Protein AF-A0AAI8YH59-F1 (afdb_monomer)

InterPro domains:
  IPR029058 Alpha/Beta hydrolase fold [G3DSA:3.40.50.1820] (1-91)
  IPR029058 Alpha/Beta hydrolase fold [SSF53474] (7-88)

Mean predicted aligned error: 2.89 Å

Solvent-accessible surface area (backbone atoms only — not comparable to full-atom values): 5552 Å² total; per-residue (Å²): 107,70,72,54,36,52,56,31,72,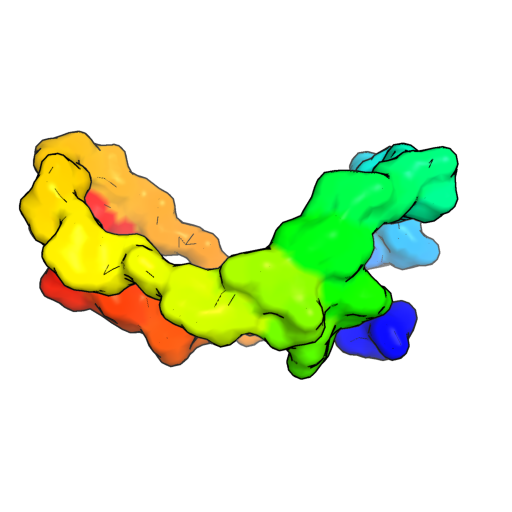45,76,56,79,68,76,71,39,73,70,56,44,55,53,53,52,51,42,69,74,57,41,67,64,52,46,49,37,42,22,93,44,98,90,48,61,71,21,78,49,58,83,66,80,62,71,95,57,36,68,73,48,84,58,83,39,84,70,85,73,53,96,56,32,75,64,35,67,82,74,47,43,62,53,63,76,34,24,85,45,54,81

Nearest PDB structures (foldseek):
  3wmr-assembly3_C  TM=9.608E-01  e=1.987E-06  Streptomyces halstedii
  3nwo-assembly1_A  TM=9.419E-01  e=4.652E-06  Mycolicibacterium smegmatis MC2 155
  1xrr-assembly1_A  TM=9.301E-01  e=1.379E-03  Thermoplasma acidophilum
  1xrl-assembly1_A  TM=9.329E-01  e=2.180E-03  Thermoplasma acidophilum
  1xqx-assembly1_A  TM=9.301E-01  e=4.194E-03  Thermoplasma acidophilum

Radius of gyration: 15.59 Å; Cα contacts (8 Å, |Δi|>4): 83; chains: 1; bounding box: 31×28×39 Å

Sequence (91 aa):
MEVFYKRHFSLARPWPAKEVRVAMDRLRGDPTIYGTMYGLSELYVSGSLHNWTCIPILKHIQVPTLLINGMDDEAQDVAMQPFFDHIEKVK

pLDDT: mean 95.86, std 2.54, range [87.0, 98.62]

Secondary structure (DSSP, 8-state):
-HHHIIIII---SSSSPHHHHHHHHHHHH--HHHHHHT-SBTTB--STTTT---GGGGGG--S-B-----TT-SS-HHHHHHHHHH-TTB-

Structure (mmCIF, N/CA/C/O backbone):
data_AF-A0AAI8YH59-F1
#
_entry.id   AF-A0AAI8YH59-F1
#
loop_
_atom_site.group_PDB
_atom_site.id
_atom_site.type_symbol
_atom_site.label_atom_id
_atom_site.label_alt_id
_atom_site.label_comp_id
_atom_site.label_asym_id
_atom_site.label_entity_id
_atom_site.label_seq_id
_atom_site.pdbx_PDB_ins_code
_atom_site.Cartn_x
_atom_site.Cartn_y
_atom_site.Cartn_z
_atom_site.occupancy
_atom_site.B_iso_or_equiv
_atom_site.auth_seq_id
_atom_site.auth_comp_id
_atom_site.auth_asym_id
_atom_site.auth_atom_id
_atom_site.pdbx_PDB_model_num
ATOM 1 N N . MET A 1 1 ? 2.798 -4.569 -16.163 1.00 87.00 1 MET A N 1
ATOM 2 C CA . MET A 1 1 ? 2.966 -3.547 -15.107 1.00 87.00 1 MET A CA 1
ATOM 3 C C . MET A 1 1 ? 2.458 -2.168 -15.498 1.00 87.00 1 MET A C 1
ATOM 5 O O . MET A 1 1 ? 1.641 -1.646 -14.763 1.00 87.00 1 MET A O 1
ATOM 9 N N . GLU A 1 2 ? 2.829 -1.573 -16.638 1.00 90.88 2 GLU A N 1
ATOM 10 C CA . GLU A 1 2 ? 2.398 -0.191 -16.950 1.00 90.88 2 GLU A CA 1
ATOM 11 C C . GLU A 1 2 ? 0.871 0.015 -17.007 1.00 90.88 2 GLU A C 1
ATOM 13 O O . GLU A 1 2 ? 0.374 1.013 -16.493 1.00 90.88 2 GLU A O 1
ATOM 18 N N . VAL A 1 3 ? 0.116 -0.929 -17.585 1.00 94.50 3 VAL A N 1
ATOM 19 C CA . VAL A 1 3 ? -1.362 -0.879 -17.598 1.00 94.50 3 VAL A CA 1
ATOM 20 C C . VAL A 1 3 ? -1.929 -0.887 -16.178 1.00 94.50 3 VAL A C 1
ATOM 22 O O . VAL A 1 3 ? -2.802 -0.083 -15.868 1.00 94.50 3 VAL A O 1
ATOM 25 N N . PHE A 1 4 ? -1.394 -1.758 -15.317 1.00 94.75 4 PHE A N 1
ATOM 26 C CA . PHE A 1 4 ? -1.761 -1.822 -13.906 1.00 94.75 4 PHE A CA 1
ATOM 27 C C . PHE A 1 4 ? -1.444 -0.497 -13.208 1.00 94.75 4 PHE A C 1
ATOM 29 O O . PHE A 1 4 ? -2.336 0.104 -12.631 1.00 94.75 4 PHE A O 1
ATOM 36 N N . TYR A 1 5 ? -0.234 0.043 -13.372 1.00 94.81 5 TYR A N 1
ATOM 37 C CA . TYR A 1 5 ? 0.158 1.305 -12.742 1.00 94.81 5 TYR A CA 1
ATOM 38 C C . TYR A 1 5 ? -0.685 2.505 -13.177 1.00 94.81 5 TYR A C 1
ATOM 40 O O . TYR A 1 5 ? -1.073 3.321 -12.346 1.00 94.81 5 TYR A O 1
ATOM 48 N N . LYS A 1 6 ? -1.023 2.605 -14.466 1.00 95.38 6 LYS A N 1
ATOM 49 C CA . LYS A 1 6 ? -1.897 3.675 -14.968 1.00 95.38 6 LYS A CA 1
ATOM 50 C C . LYS A 1 6 ? -3.309 3.611 -14.390 1.00 95.38 6 LYS A C 1
ATOM 52 O O . LYS A 1 6 ? -3.985 4.639 -14.411 1.00 95.38 6 LYS A O 1
ATOM 57 N N . ARG A 1 7 ? -3.762 2.430 -13.967 1.00 95.12 7 ARG A N 1
ATOM 58 C CA . ARG A 1 7 ? -5.099 2.209 -13.413 1.00 95.12 7 ARG A CA 1
ATOM 59 C C . ARG A 1 7 ? -5.113 2.278 -11.888 1.00 95.12 7 ARG A C 1
ATOM 61 O O . ARG A 1 7 ? -6.012 2.903 -11.358 1.00 95.12 7 ARG A O 1
ATOM 68 N N . HIS A 1 8 ? -4.119 1.688 -11.230 1.00 95.50 8 HIS A N 1
ATOM 69 C CA . HIS A 1 8 ? -4.148 1.436 -9.791 1.00 95.50 8 HIS A CA 1
ATOM 70 C C . HIS A 1 8 ? -3.097 2.191 -8.976 1.00 95.50 8 HIS A C 1
ATOM 72 O O . HIS A 1 8 ? -3.330 2.482 -7.813 1.00 95.50 8 HIS A O 1
ATOM 78 N N . PHE A 1 9 ? -1.976 2.584 -9.589 1.00 93.62 9 PHE A N 1
ATOM 79 C CA . PHE A 1 9 ? -0.900 3.279 -8.875 1.00 93.62 9 PHE A CA 1
ATOM 80 C C . PHE A 1 9 ? -1.001 4.802 -8.996 1.00 93.62 9 PHE A C 1
ATOM 82 O O . PHE A 1 9 ? -0.853 5.532 -8.021 1.00 93.62 9 PHE A O 1
ATOM 89 N N . SER A 1 10 ? -1.251 5.327 -10.203 1.00 94.12 10 SER A N 1
ATOM 90 C CA . SER A 1 10 ? -1.603 6.741 -10.350 1.00 94.12 10 SER A CA 1
ATOM 91 C C . SER A 1 10 ? -2.419 7.047 -11.609 1.00 94.12 10 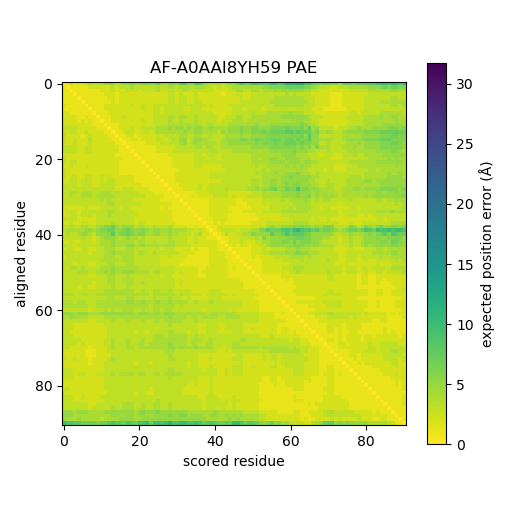SER A C 1
ATOM 93 O O . SER A 1 10 ? -2.063 6.758 -12.759 1.00 94.12 10 SER A O 1
ATOM 95 N N . LEU A 1 11 ? -3.543 7.720 -11.365 1.00 94.44 11 LEU A N 1
ATOM 96 C CA . LEU A 1 11 ? -4.480 8.184 -12.384 1.00 94.44 11 LEU A CA 1
ATOM 97 C C . LEU A 1 11 ? -4.051 9.511 -13.030 1.00 94.44 11 LEU A C 1
ATOM 99 O O . LEU A 1 11 ? -4.667 9.947 -14.001 1.00 94.44 11 LEU A O 1
ATOM 103 N N . ALA A 1 12 ? -2.978 10.145 -12.544 1.00 94.44 12 ALA A N 1
ATOM 104 C CA . ALA A 1 12 ? -2.525 11.441 -13.038 1.00 94.44 12 ALA A CA 1
ATOM 105 C C . ALA A 1 12 ? -2.119 11.380 -14.520 1.00 94.44 12 ALA A C 1
ATOM 107 O O . ALA A 1 12 ? -1.475 10.423 -14.972 1.00 94.44 12 ALA A O 1
ATOM 108 N N . ARG A 1 13 ? -2.495 12.413 -15.285 1.00 94.94 13 ARG A N 1
ATOM 109 C CA . ARG A 1 13 ? -2.171 12.557 -16.710 1.00 94.94 13 ARG A CA 1
ATOM 110 C C . ARG A 1 13 ? -1.547 13.935 -16.976 1.00 94.94 13 ARG A C 1
ATOM 112 O O . ARG A 1 13 ? -2.094 14.924 -16.498 1.00 94.94 13 ARG A O 1
ATOM 119 N N . PRO A 1 14 ? -0.436 14.016 -17.734 1.00 93.69 14 PRO A N 1
ATOM 120 C CA . PRO A 1 14 ? 0.242 12.925 -18.446 1.00 93.69 14 PRO A CA 1
ATOM 121 C C . PRO A 1 14 ? 0.921 11.907 -17.511 1.00 93.69 14 PRO A C 1
ATOM 123 O O . PRO A 1 14 ? 1.311 12.228 -16.393 1.00 93.69 14 PRO A O 1
ATOM 126 N N . TRP A 1 15 ? 1.032 10.658 -17.975 1.00 93.25 15 TRP A N 1
ATOM 127 C CA . TRP A 1 15 ? 1.631 9.558 -17.212 1.00 93.25 15 TRP A CA 1
ATOM 128 C C . TRP A 1 15 ? 3.122 9.347 -17.550 1.00 93.25 15 TRP A C 1
ATOM 130 O O . TRP A 1 15 ? 3.482 9.372 -18.731 1.00 93.25 15 TRP A O 1
ATOM 140 N N . PRO A 1 16 ? 3.972 9.010 -16.560 1.00 94.88 16 PRO A N 1
ATOM 141 C CA . PRO A 1 16 ? 3.774 9.252 -15.129 1.00 94.88 16 PRO A CA 1
ATOM 142 C C . PRO A 1 16 ? 3.875 10.745 -14.795 1.00 94.88 16 PRO A C 1
ATOM 144 O O . PRO A 1 16 ? 4.629 11.477 -15.454 1.00 94.88 16 PRO A O 1
ATOM 147 N N . ALA A 1 17 ? 3.166 11.159 -13.739 1.00 95.62 17 ALA A N 1
ATOM 148 C CA . ALA A 1 17 ? 3.366 12.456 -13.094 1.00 95.62 17 ALA A CA 1
ATOM 149 C C . ALA A 1 17 ? 4.838 12.639 -12.685 1.00 95.62 17 ALA A C 1
ATOM 151 O O . ALA A 1 17 ? 5.575 11.662 -12.517 1.00 95.62 17 ALA A O 1
ATOM 152 N N . LYS A 1 18 ? 5.284 13.890 -12.542 1.00 95.44 18 LYS A N 1
ATOM 153 C CA . LYS A 1 18 ? 6.696 14.221 -12.295 1.00 95.44 18 LYS A CA 1
ATOM 154 C C . LYS A 1 18 ? 7.226 13.523 -11.040 1.00 95.44 18 LYS A C 1
ATOM 156 O O . LYS A 1 18 ? 8.301 12.933 -11.073 1.00 95.44 18 LYS A O 1
ATOM 161 N N . GLU A 1 19 ? 6.449 13.549 -9.969 1.00 94.31 19 GLU A N 1
ATOM 162 C CA . GLU A 1 19 ? 6.772 12.985 -8.660 1.00 94.31 19 GLU A CA 1
ATOM 163 C C . GLU A 1 19 ? 6.863 11.455 -8.734 1.00 94.31 19 GLU A C 1
ATOM 165 O O . GLU A 1 19 ? 7.834 10.864 -8.260 1.00 94.31 19 GLU A O 1
ATOM 170 N N . VAL A 1 20 ? 5.904 10.824 -9.423 1.00 95.00 20 VAL A N 1
ATOM 171 C CA . VAL A 1 20 ? 5.888 9.374 -9.672 1.00 95.00 20 VAL A CA 1
ATOM 172 C C . VAL A 1 20 ? 7.119 8.950 -10.470 1.00 95.00 20 VAL A C 1
ATOM 174 O O . VAL A 1 20 ? 7.777 7.972 -10.124 1.00 95.00 20 VAL A O 1
ATOM 177 N N . ARG A 1 21 ? 7.473 9.705 -11.515 1.00 95.62 21 ARG A N 1
ATOM 178 C CA . ARG A 1 21 ? 8.642 9.413 -12.351 1.00 95.62 21 ARG A CA 1
ATOM 179 C C . ARG A 1 21 ? 9.933 9.423 -11.539 1.00 95.62 21 ARG A C 1
ATOM 181 O O . ARG A 1 21 ? 10.705 8.477 -11.626 1.00 95.62 21 ARG A O 1
ATOM 188 N N . VAL A 1 22 ? 10.123 10.446 -10.704 1.00 96.19 22 VAL A N 1
ATOM 189 C CA . VAL A 1 22 ? 11.296 10.555 -9.823 1.00 96.19 22 VAL A CA 1
ATOM 190 C C . VAL A 1 22 ? 11.391 9.359 -8.871 1.00 96.19 22 VAL A C 1
ATOM 192 O O . VAL A 1 22 ? 12.481 8.818 -8.688 1.00 96.19 22 VAL A O 1
ATOM 195 N N . ALA A 1 23 ? 10.275 8.921 -8.282 1.00 93.44 23 ALA A N 1
ATOM 196 C CA . ALA A 1 23 ? 10.258 7.749 -7.407 1.00 93.44 23 ALA A CA 1
ATOM 197 C C . ALA A 1 23 ? 10.616 6.455 -8.162 1.00 93.44 23 ALA A C 1
ATOM 199 O O . ALA A 1 23 ? 11.466 5.691 -7.704 1.00 93.44 23 ALA A O 1
ATOM 200 N N . MET A 1 24 ? 10.030 6.243 -9.346 1.00 93.69 24 MET A N 1
ATOM 201 C CA . MET A 1 24 ? 10.321 5.075 -10.187 1.00 93.69 24 MET A CA 1
ATOM 202 C C . MET A 1 24 ? 11.787 5.027 -10.628 1.00 93.69 24 MET A C 1
ATOM 204 O O . MET A 1 24 ? 12.395 3.959 -10.618 1.00 93.69 24 MET A O 1
ATOM 208 N N . ASP A 1 25 ? 12.371 6.165 -11.003 1.00 95.69 25 ASP A N 1
ATOM 209 C CA . ASP A 1 25 ? 13.765 6.220 -11.448 1.00 95.69 25 ASP A CA 1
ATOM 210 C C . ASP A 1 25 ? 14.741 5.961 -10.290 1.00 95.69 25 ASP A C 1
ATOM 212 O O . ASP A 1 25 ? 15.739 5.267 -10.482 1.00 95.69 25 ASP A O 1
ATOM 216 N N . ARG A 1 26 ? 14.426 6.419 -9.068 1.00 94.25 26 ARG A N 1
ATOM 217 C CA . ARG A 1 26 ? 15.199 6.067 -7.863 1.00 94.25 26 ARG A CA 1
ATOM 218 C C . ARG A 1 26 ? 15.172 4.568 -7.583 1.00 94.25 26 ARG A C 1
ATOM 220 O O . ARG A 1 26 ? 16.226 3.982 -7.364 1.00 94.25 26 ARG A O 1
ATOM 227 N N . LEU A 1 27 ? 13.989 3.957 -7.640 1.00 93.44 27 LEU A N 1
ATOM 228 C CA . LEU A 1 27 ? 13.828 2.517 -7.434 1.00 93.44 27 LEU A CA 1
ATOM 229 C C . LEU A 1 27 ? 14.606 1.695 -8.475 1.00 93.44 27 LEU A C 1
ATOM 231 O O . LEU A 1 27 ? 15.204 0.678 -8.144 1.00 93.44 27 LEU A O 1
ATOM 235 N N . ARG A 1 28 ? 14.623 2.140 -9.737 1.00 92.75 28 ARG A N 1
ATOM 236 C CA . ARG A 1 28 ? 15.410 1.493 -10.801 1.00 92.75 28 ARG A CA 1
ATOM 237 C C . ARG A 1 28 ? 16.914 1.659 -10.614 1.00 92.75 28 ARG A C 1
ATOM 239 O O . ARG A 1 28 ? 17.659 0.773 -11.017 1.00 92.75 28 ARG A O 1
ATOM 246 N N . GLY A 1 29 ? 17.347 2.793 -10.062 1.00 97.00 29 GLY A N 1
ATOM 247 C CA . GLY A 1 29 ? 18.758 3.077 -9.807 1.00 97.00 29 GLY A CA 1
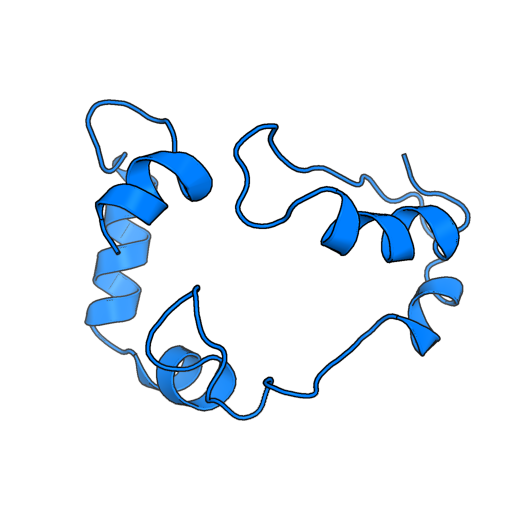ATOM 248 C C . GLY A 1 29 ? 19.369 2.152 -8.754 1.00 97.00 29 GLY A C 1
ATOM 249 O O . GLY A 1 29 ? 20.509 1.729 -8.918 1.00 97.00 29 GLY A O 1
ATOM 250 N N . ASP A 1 30 ? 18.604 1.807 -7.717 1.00 96.56 30 ASP A N 1
ATOM 251 C CA . ASP A 1 30 ? 18.988 0.809 -6.717 1.00 96.56 30 ASP A CA 1
ATOM 252 C C . ASP A 1 30 ? 17.754 0.031 -6.214 1.00 96.56 30 ASP A C 1
ATOM 254 O O . ASP A 1 30 ? 17.021 0.512 -5.341 1.00 96.56 30 ASP A O 1
ATOM 258 N N . PRO A 1 31 ? 17.512 -1.185 -6.736 1.00 94.81 31 PRO A N 1
ATOM 259 C CA . PRO A 1 31 ? 16.369 -1.995 -6.340 1.00 94.81 31 PRO A CA 1
ATOM 260 C C . PRO A 1 31 ? 16.636 -2.853 -5.096 1.00 94.81 31 PRO A C 1
ATOM 262 O O . PRO A 1 31 ? 15.774 -3.656 -4.746 1.00 94.81 31 PRO A O 1
ATOM 265 N N . THR A 1 32 ? 17.795 -2.740 -4.431 1.00 96.81 32 THR A N 1
ATOM 266 C CA . THR A 1 32 ? 18.258 -3.716 -3.425 1.00 96.81 32 THR A CA 1
ATOM 267 C C . THR A 1 32 ? 17.217 -3.995 -2.341 1.00 96.81 32 THR A C 1
ATOM 269 O O . THR A 1 32 ? 16.887 -5.154 -2.084 1.00 96.81 32 THR A O 1
ATOM 272 N N . ILE A 1 33 ? 16.655 -2.951 -1.725 1.00 96.31 33 ILE A N 1
ATOM 273 C CA . ILE A 1 33 ? 15.681 -3.110 -0.634 1.00 96.31 33 ILE A CA 1
ATOM 274 C C . ILE A 1 33 ? 14.360 -3.673 -1.162 1.00 96.31 33 ILE A C 1
ATOM 276 O O . ILE A 1 33 ? 13.861 -4.668 -0.639 1.00 96.31 33 ILE A O 1
ATOM 280 N N . TYR A 1 34 ? 13.806 -3.070 -2.214 1.00 96.12 34 TYR A N 1
ATOM 281 C CA . TYR A 1 34 ? 12.512 -3.471 -2.765 1.00 96.12 34 TYR A CA 1
ATOM 282 C C . TYR A 1 34 ? 12.546 -4.903 -3.314 1.00 96.12 34 TYR A C 1
ATOM 284 O O . TYR A 1 34 ? 11.699 -5.716 -2.955 1.00 96.12 34 TYR A O 1
ATOM 292 N N . GLY A 1 35 ? 13.572 -5.245 -4.097 1.00 95.94 35 GLY A N 1
ATOM 293 C CA . GLY A 1 35 ? 13.763 -6.581 -4.658 1.00 95.94 35 GLY A CA 1
ATOM 294 C C . GLY A 1 35 ? 13.959 -7.663 -3.595 1.00 95.94 35 GLY A C 1
ATOM 295 O O . GLY A 1 35 ? 13.503 -8.788 -3.783 1.00 95.94 35 GLY A O 1
ATOM 296 N N . THR A 1 36 ? 14.587 -7.321 -2.464 1.00 97.69 36 THR A N 1
ATOM 297 C CA . THR A 1 36 ? 14.805 -8.256 -1.348 1.00 97.69 36 THR A CA 1
ATOM 298 C C . THR A 1 36 ? 13.554 -8.431 -0.485 1.00 97.69 36 THR A C 1
ATOM 300 O O . THR A 1 36 ? 13.198 -9.552 -0.118 1.00 97.69 36 THR A O 1
ATOM 303 N N . MET A 1 37 ? 12.890 -7.331 -0.120 1.00 98.06 37 MET A N 1
ATOM 304 C CA . MET A 1 37 ? 11.793 -7.358 0.852 1.00 98.06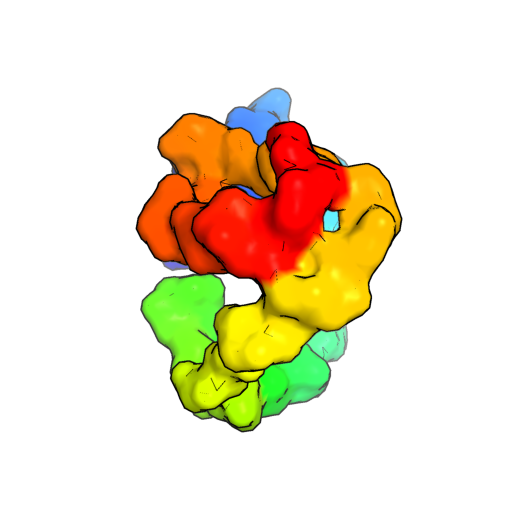 37 MET A CA 1
ATOM 305 C C . MET A 1 37 ? 10.441 -7.637 0.210 1.00 98.06 37 MET A C 1
ATOM 307 O O . MET A 1 37 ? 9.685 -8.463 0.717 1.00 98.06 37 MET A O 1
ATOM 311 N N . TYR A 1 38 ? 10.145 -6.971 -0.901 1.00 96.44 38 TYR A N 1
ATOM 312 C CA . TYR A 1 38 ? 8.860 -7.073 -1.578 1.00 96.44 38 TYR A CA 1
ATOM 313 C C . TYR A 1 38 ? 8.934 -8.072 -2.736 1.00 96.44 38 TYR A C 1
ATOM 315 O O . TYR A 1 38 ? 8.202 -9.058 -2.760 1.00 96.44 38 TYR A O 1
ATOM 323 N N . GLY A 1 39 ? 9.876 -7.873 -3.658 1.00 95.06 39 GLY A N 1
ATOM 324 C CA . GLY A 1 39 ? 10.068 -8.711 -4.839 1.00 95.06 39 GLY A CA 1
ATOM 325 C C . GLY A 1 39 ? 10.195 -7.889 -6.119 1.00 95.06 39 GLY A C 1
ATOM 326 O O . GLY A 1 39 ? 10.560 -6.719 -6.094 1.00 95.06 39 GLY A O 1
ATOM 327 N N . LEU A 1 40 ? 9.914 -8.510 -7.265 1.00 87.56 40 LEU A N 1
ATOM 328 C CA . LEU A 1 40 ? 10.101 -7.886 -8.584 1.00 87.56 40 LEU A CA 1
ATOM 329 C C . LEU A 1 40 ? 8.868 -7.112 -9.093 1.00 87.56 40 LEU A C 1
ATOM 331 O O . LEU A 1 40 ? 8.934 -6.512 -10.167 1.00 87.56 40 LEU A O 1
ATOM 335 N N . SER A 1 41 ? 7.730 -7.173 -8.390 1.00 87.88 41 SER A N 1
ATOM 336 C CA . SER A 1 41 ? 6.436 -6.680 -8.881 1.00 87.88 41 SER A CA 1
ATOM 337 C C . SER A 1 41 ? 5.417 -6.474 -7.758 1.00 87.88 41 SER A C 1
ATOM 339 O O . SER A 1 41 ? 5.287 -7.345 -6.905 1.00 87.88 41 SER A O 1
ATOM 341 N N . GLU A 1 42 ? 4.598 -5.418 -7.860 1.00 88.88 42 GLU A N 1
ATOM 342 C CA . GLU A 1 42 ? 3.433 -5.154 -6.983 1.00 88.88 42 GLU A CA 1
ATOM 343 C C . GLU A 1 42 ? 2.375 -6.270 -7.003 1.00 88.88 42 GLU A C 1
ATOM 345 O O . GLU A 1 42 ? 1.592 -6.425 -6.076 1.00 88.88 42 GLU A O 1
ATOM 350 N N . LEU A 1 43 ? 2.328 -7.075 -8.069 1.00 91.69 43 LEU A N 1
ATOM 351 C CA . LEU A 1 43 ? 1.314 -8.127 -8.215 1.00 91.69 43 LEU A CA 1
ATOM 352 C C . LEU A 1 43 ? 1.696 -9.446 -7.535 1.00 91.69 43 LEU A C 1
ATOM 354 O O . LEU A 1 43 ? 0.869 -10.354 -7.462 1.00 91.69 43 LEU A O 1
ATOM 358 N N . TYR A 1 44 ? 2.952 -9.598 -7.112 1.00 92.62 44 TYR A N 1
ATOM 359 C CA . TYR A 1 44 ? 3.432 -10.832 -6.503 1.00 92.62 44 TYR A CA 1
ATOM 360 C C . TYR A 1 44 ? 4.581 -10.550 -5.536 1.00 92.62 44 TYR A C 1
ATOM 362 O O . TYR A 1 44 ? 5.720 -10.318 -5.950 1.00 92.62 44 TYR A O 1
ATOM 370 N N . VAL A 1 45 ? 4.272 -10.612 -4.239 1.00 95.50 45 VAL A N 1
ATOM 371 C CA . VAL A 1 45 ? 5.245 -10.440 -3.157 1.00 95.50 45 VAL A CA 1
ATOM 372 C C . VAL A 1 45 ? 6.080 -11.715 -3.027 1.00 95.50 45 VAL A C 1
ATOM 374 O O . VAL A 1 45 ? 5.640 -12.705 -2.447 1.00 95.50 45 VAL A O 1
ATOM 377 N N . SER A 1 46 ? 7.288 -11.706 -3.589 1.00 96.38 46 SER A N 1
ATOM 378 C CA . SER A 1 46 ? 8.221 -12.843 -3.575 1.00 96.38 46 SER A CA 1
ATOM 379 C C . SER A 1 46 ? 9.367 -12.695 -2.572 1.00 96.38 46 SER A C 1
ATOM 381 O O . SER A 1 46 ? 10.214 -13.581 -2.478 1.00 96.38 46 SER A O 1
ATOM 383 N N . GLY A 1 47 ? 9.454 -11.551 -1.893 1.00 96.88 47 GLY A N 1
ATOM 384 C CA . GLY A 1 47 ? 10.528 -11.232 -0.960 1.00 96.88 47 GLY A CA 1
ATOM 385 C C . GLY A 1 47 ? 10.273 -11.714 0.469 1.00 96.88 47 GLY A C 1
ATOM 386 O O . GLY A 1 47 ? 9.385 -12.523 0.759 1.00 96.88 47 GLY A O 1
ATOM 387 N N . SER A 1 48 ? 11.065 -11.191 1.403 1.00 98.06 48 SER A N 1
ATOM 388 C CA . SER A 1 48 ? 10.963 -11.554 2.822 1.00 98.06 48 SER A CA 1
ATOM 389 C C . SER A 1 48 ? 9.628 -11.172 3.479 1.00 98.06 48 SER A C 1
ATOM 391 O O . SER A 1 48 ? 9.274 -11.767 4.495 1.00 98.06 48 SER A O 1
ATOM 393 N N . LEU A 1 49 ? 8.856 -10.243 2.902 1.00 97.75 49 LEU A N 1
ATOM 394 C CA . LEU A 1 49 ? 7.556 -9.807 3.425 1.00 97.75 49 LEU A CA 1
ATOM 395 C C . LEU A 1 49 ? 6.361 -10.673 2.988 1.00 97.75 49 LEU A C 1
ATOM 397 O O . LEU A 1 49 ? 5.246 -10.380 3.407 1.00 97.75 49 LEU A O 1
ATOM 401 N N . HIS A 1 50 ? 6.547 -11.737 2.197 1.00 96.56 50 HIS A N 1
ATOM 402 C CA . HIS A 1 50 ? 5.429 -12.516 1.625 1.00 96.56 50 HIS A CA 1
ATOM 403 C C . HIS A 1 50 ? 4.417 -13.071 2.653 1.00 96.56 50 HIS A C 1
ATOM 405 O O . HIS A 1 50 ? 3.250 -13.234 2.320 1.00 96.56 50 HIS A O 1
ATOM 411 N N . ASN A 1 51 ? 4.843 -13.330 3.898 1.00 97.12 51 ASN A N 1
ATOM 412 C CA . ASN A 1 51 ? 3.986 -13.802 5.000 1.00 97.12 51 ASN A CA 1
ATOM 413 C C . ASN A 1 51 ? 3.763 -12.750 6.100 1.00 97.12 51 ASN A C 1
ATOM 415 O O . ASN A 1 51 ? 3.289 -13.074 7.191 1.00 97.12 51 ASN A O 1
ATOM 419 N N . TRP A 1 52 ? 4.175 -11.504 5.877 1.00 97.75 52 TRP A N 1
ATOM 420 C CA . TRP A 1 52 ? 4.092 -10.472 6.901 1.00 97.75 52 TRP A CA 1
ATOM 421 C C . TRP A 1 52 ? 2.644 -10.009 7.115 1.00 97.75 52 TRP A C 1
ATOM 423 O O . TRP A 1 52 ? 1.882 -9.834 6.167 1.00 97.75 52 TRP A O 1
ATOM 433 N N . THR A 1 53 ? 2.266 -9.768 8.372 1.00 98.06 53 THR A N 1
ATOM 434 C CA . THR A 1 53 ? 0.992 -9.129 8.723 1.00 98.06 53 THR A CA 1
ATOM 435 C C . THR A 1 53 ? 1.117 -8.321 10.011 1.00 98.06 53 THR A C 1
ATOM 437 O O . THR A 1 53 ? 1.752 -8.757 10.973 1.00 98.06 53 THR A O 1
ATOM 440 N N . CYS A 1 54 ? 0.481 -7.148 10.049 1.00 97.88 54 CYS A N 1
ATOM 441 C CA . CYS A 1 54 ? 0.333 -6.334 11.257 1.00 97.88 54 CYS A CA 1
ATOM 442 C C . CYS A 1 54 ? -1.035 -6.497 11.942 1.00 97.88 54 CYS A C 1
ATOM 444 O O . CYS A 1 54 ? -1.232 -5.946 13.023 1.00 97.88 54 CYS A O 1
ATOM 446 N N . ILE A 1 55 ? -1.966 -7.269 11.368 1.00 98.56 55 ILE A N 1
ATOM 447 C CA . ILE A 1 55 ? -3.355 -7.380 11.851 1.00 98.56 55 ILE A CA 1
ATOM 448 C C . ILE A 1 55 ? -3.449 -7.696 13.360 1.00 98.56 55 ILE A C 1
ATOM 450 O O . ILE A 1 55 ? -4.167 -6.984 14.066 1.00 98.56 55 ILE A O 1
ATOM 454 N N . PRO A 1 56 ? -2.693 -8.669 13.919 1.00 98.56 56 PRO A N 1
ATOM 455 C CA . PRO A 1 56 ? -2.817 -9.033 15.335 1.00 98.56 56 PRO A CA 1
ATOM 456 C C . PRO A 1 56 ? -2.469 -7.913 16.329 1.00 98.56 56 PRO A C 1
ATOM 458 O O . PRO A 1 56 ? -2.858 -7.987 17.499 1.00 98.56 56 PRO A O 1
ATOM 461 N N . ILE A 1 57 ? -1.726 -6.894 15.883 1.00 98.44 57 ILE A N 1
ATOM 462 C CA . ILE A 1 57 ? -1.226 -5.804 16.730 1.00 98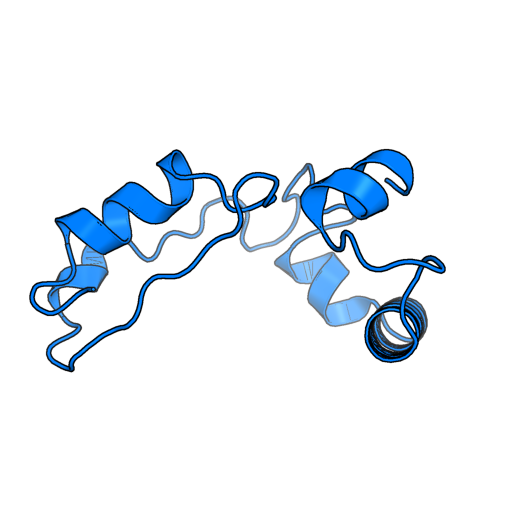.44 57 ILE A CA 1
ATOM 463 C C . ILE A 1 57 ? -1.964 -4.474 16.519 1.00 98.44 57 ILE A C 1
ATOM 465 O O . ILE A 1 57 ? -1.704 -3.530 17.263 1.00 98.44 57 ILE A O 1
ATOM 469 N N . LEU A 1 58 ? -2.910 -4.387 15.574 1.00 98.62 58 LEU A N 1
ATOM 470 C CA . LEU A 1 58 ? -3.622 -3.139 15.244 1.00 98.62 58 LEU A CA 1
ATOM 471 C C . LEU A 1 58 ? -4.369 -2.528 16.439 1.00 98.62 58 LEU A C 1
ATOM 473 O O . LEU A 1 58 ? -4.356 -1.312 16.615 1.00 98.62 58 LEU A O 1
ATOM 477 N N . LYS A 1 59 ? -4.901 -3.369 17.334 1.00 98.12 59 LYS A N 1
ATOM 478 C CA . LYS A 1 59 ? -5.567 -2.962 18.588 1.00 98.12 59 LYS A CA 1
ATOM 479 C C . LYS A 1 59 ? -4.704 -2.121 19.535 1.00 98.12 59 LYS A C 1
ATOM 481 O O . LYS A 1 59 ? -5.218 -1.532 20.479 1.00 98.12 59 LYS A O 1
ATOM 486 N N . HIS A 1 60 ? -3.385 -2.105 19.340 1.00 98.44 60 HIS A N 1
ATOM 487 C CA . HIS A 1 60 ? -2.475 -1.296 20.148 1.00 98.44 60 HIS A CA 1
ATOM 488 C C . HIS A 1 60 ? -2.409 0.170 19.687 1.00 98.44 60 HIS A C 1
ATOM 490 O O . HIS A 1 60 ? -1.837 1.000 20.393 1.00 98.44 60 HIS A O 1
ATOM 496 N N . ILE A 1 61 ? -3.005 0.516 18.541 1.00 98.50 61 ILE A N 1
ATOM 497 C CA . ILE A 1 61 ? -3.067 1.891 18.039 1.00 98.50 61 ILE A CA 1
ATOM 498 C C . ILE A 1 61 ? -4.172 2.652 18.786 1.00 98.50 61 ILE A C 1
ATOM 500 O O . ILE A 1 61 ? -5.359 2.440 18.561 1.00 98.50 61 ILE A O 1
ATOM 504 N N . GLN A 1 62 ? -3.771 3.560 19.683 1.00 97.94 62 GLN A N 1
ATOM 505 C CA . GLN A 1 62 ? -4.687 4.330 20.548 1.00 97.94 62 GLN A CA 1
ATOM 506 C C . GLN A 1 62 ? -4.939 5.773 20.081 1.00 97.94 62 GLN A C 1
ATOM 508 O O . GLN A 1 62 ? -5.750 6.495 20.678 1.00 97.94 62 GLN A O 1
ATOM 513 N N . VAL A 1 63 ? -4.209 6.220 19.058 1.00 98.44 63 VAL A N 1
ATOM 514 C CA . VAL A 1 63 ? -4.291 7.579 18.510 1.00 98.44 63 VAL A CA 1
ATOM 515 C C . VAL A 1 63 ? -5.349 7.660 17.404 1.00 98.44 63 VAL A C 1
ATOM 517 O O . VAL A 1 63 ? -5.587 6.659 16.724 1.00 98.44 63 VAL A O 1
ATOM 520 N N . PRO A 1 64 ? -5.984 8.831 17.196 1.00 98.50 64 PRO A N 1
ATOM 521 C CA . PRO A 1 64 ? -6.837 9.047 16.032 1.00 98.50 64 PRO A CA 1
ATOM 522 C C . PRO A 1 64 ? -6.084 8.716 14.742 1.00 98.50 64 PRO A C 1
ATOM 524 O O . PRO A 1 64 ? -4.979 9.216 14.529 1.00 98.50 64 PRO A O 1
ATOM 527 N N . THR A 1 65 ? -6.681 7.874 13.905 1.00 98.56 65 THR A N 1
ATOM 528 C CA . THR A 1 65 ? -6.065 7.353 12.681 1.00 98.56 65 THR A CA 1
ATOM 529 C C . THR A 1 65 ? -6.976 7.646 11.497 1.00 98.56 65 THR A C 1
ATOM 531 O O . THR A 1 65 ? -8.170 7.381 11.564 1.00 98.56 65 THR A O 1
ATOM 534 N N . LEU A 1 66 ? -6.414 8.205 10.426 1.00 98.38 66 LEU A N 1
ATOM 535 C CA . LEU A 1 66 ? -7.101 8.383 9.149 1.00 98.38 66 LEU A CA 1
ATOM 536 C C . LEU A 1 66 ? -6.789 7.180 8.252 1.00 98.38 66 LEU A C 1
ATOM 538 O O . LEU A 1 66 ? -5.615 6.883 8.026 1.00 98.38 66 LEU A O 1
ATOM 542 N N . LEU A 1 67 ? -7.822 6.521 7.741 1.00 97.94 67 LEU A N 1
ATOM 543 C CA . LEU A 1 67 ? -7.737 5.408 6.808 1.00 97.94 67 LEU A CA 1
ATOM 544 C C . LEU A 1 67 ? -8.209 5.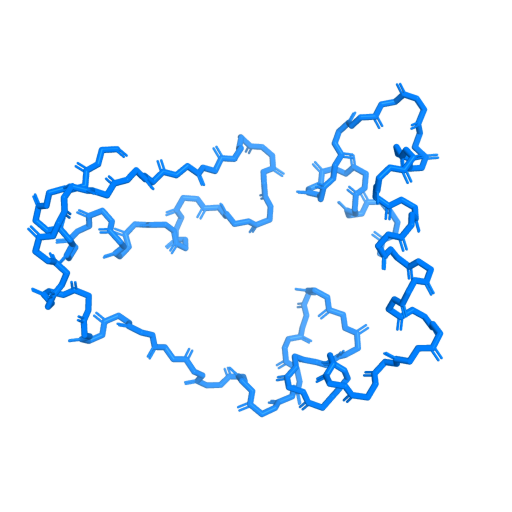878 5.429 1.00 97.94 67 LEU A C 1
ATOM 546 O O . LEU A 1 67 ? -9.347 6.304 5.265 1.00 97.94 67 LEU A O 1
ATOM 550 N N . ILE A 1 68 ? -7.319 5.836 4.437 1.00 97.50 68 ILE A N 1
ATOM 551 C CA . ILE A 1 68 ? -7.608 6.319 3.082 1.00 97.50 68 ILE A CA 1
ATOM 552 C C . ILE A 1 68 ? -7.097 5.345 2.024 1.00 97.50 68 ILE A C 1
ATOM 554 O O . ILE A 1 68 ? -5.961 4.885 2.096 1.00 97.50 68 ILE A O 1
ATOM 558 N N . ASN A 1 69 ? -7.930 5.091 1.021 1.00 96.94 69 ASN A N 1
ATOM 559 C CA . ASN A 1 69 ? -7.593 4.455 -0.248 1.00 96.94 69 ASN A CA 1
ATOM 560 C C . ASN A 1 69 ? -8.430 5.085 -1.376 1.00 96.94 69 ASN A C 1
ATOM 562 O O . ASN A 1 69 ? -9.440 5.752 -1.134 1.00 96.94 69 ASN A O 1
ATOM 566 N N . GLY A 1 70 ? -7.986 4.921 -2.620 1.00 95.81 70 GLY A N 1
ATOM 567 C CA . GLY A 1 70 ? -8.748 5.316 -3.809 1.00 95.81 70 GLY A CA 1
ATOM 568 C C . GLY A 1 70 ? -9.739 4.246 -4.293 1.00 95.81 70 GLY A C 1
ATOM 569 O O . GLY A 1 70 ? -9.576 3.060 -4.032 1.00 95.81 70 GLY A O 1
ATOM 570 N N . MET A 1 71 ? -10.735 4.650 -5.092 1.00 95.50 71 MET A N 1
ATOM 571 C CA . MET A 1 71 ? -11.696 3.716 -5.713 1.00 95.50 71 MET A CA 1
ATOM 572 C C . MET A 1 71 ? -11.016 2.697 -6.641 1.00 95.50 71 MET A C 1
ATOM 574 O O . MET A 1 71 ? -11.382 1.526 -6.659 1.00 95.50 71 MET A O 1
ATOM 578 N N . ASP A 1 72 ? -10.031 3.151 -7.417 1.00 96.12 72 ASP A N 1
ATOM 579 C CA . ASP A 1 72 ? -9.235 2.302 -8.302 1.00 96.12 72 ASP A CA 1
ATOM 580 C C . ASP A 1 72 ? -7.893 1.907 -7.662 1.00 96.12 72 ASP A C 1
ATOM 582 O O . ASP A 1 72 ? -7.001 1.498 -8.382 1.00 96.12 72 ASP A O 1
ATOM 586 N N . ASP A 1 73 ? -7.697 2.033 -6.350 1.00 96.56 73 ASP A N 1
ATOM 587 C CA . ASP A 1 73 ? -6.402 1.761 -5.702 1.00 96.56 73 ASP A CA 1
ATOM 588 C C . ASP A 1 73 ? -5.985 0.281 -5.801 1.00 96.56 73 ASP A C 1
ATOM 590 O O . ASP A 1 73 ? -6.821 -0.619 -5.932 1.00 96.56 73 ASP A O 1
ATOM 594 N N . GLU A 1 74 ? -4.682 0.014 -5.726 1.00 95.06 74 GLU A N 1
ATOM 595 C CA . GLU A 1 74 ? -4.168 -1.343 -5.522 1.00 95.06 74 GLU A CA 1
ATOM 596 C C . GLU A 1 74 ? -4.464 -1.844 -4.099 1.00 95.06 74 GLU A C 1
ATOM 598 O O . GLU A 1 74 ? -4.748 -3.029 -3.907 1.00 95.06 74 GLU A O 1
ATOM 603 N N . ALA A 1 75 ? -4.495 -0.936 -3.117 1.00 95.69 75 ALA A N 1
ATOM 604 C CA . ALA A 1 75 ? -4.954 -1.205 -1.758 1.00 95.69 75 ALA A CA 1
ATOM 605 C C . ALA A 1 75 ? -6.491 -1.134 -1.679 1.00 95.69 75 ALA A C 1
ATOM 607 O O . ALA A 1 75 ? -7.088 -0.137 -1.269 1.00 95.69 75 ALA A O 1
ATOM 608 N N . GLN A 1 76 ? -7.147 -2.210 -2.109 1.00 95.88 76 GLN A N 1
ATOM 609 C CA . GLN A 1 76 ? -8.610 -2.305 -2.123 1.00 95.88 76 GLN A CA 1
ATOM 610 C C . GLN A 1 76 ? -9.216 -2.428 -0.715 1.00 95.88 76 GLN A C 1
ATOM 612 O O . GLN A 1 76 ? -8.536 -2.812 0.235 1.00 95.88 76 GLN A O 1
ATOM 617 N N . ASP A 1 77 ? -10.529 -2.208 -0.601 1.00 96.81 77 ASP A N 1
ATOM 618 C CA . ASP A 1 77 ? -11.273 -2.232 0.670 1.00 96.81 77 ASP A CA 1
ATOM 619 C C . ASP A 1 77 ? -11.031 -3.497 1.501 1.00 96.81 77 ASP A C 1
ATOM 621 O O . ASP A 1 77 ? -10.913 -3.425 2.719 1.00 96.81 77 ASP A O 1
ATOM 625 N N . VAL A 1 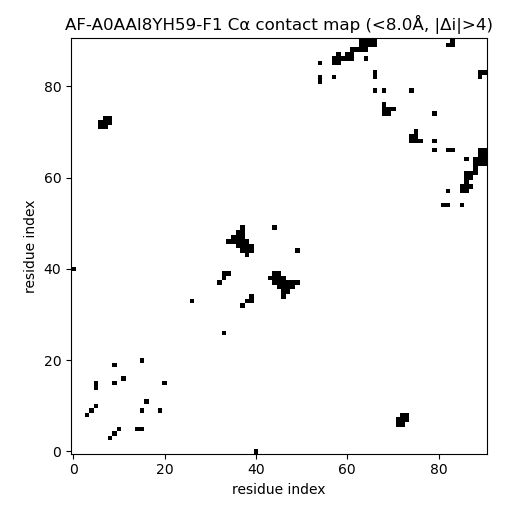78 ? -10.863 -4.657 0.859 1.00 97.19 78 VAL A N 1
ATOM 626 C CA . VAL A 1 78 ? -10.543 -5.919 1.549 1.00 97.19 78 VAL A CA 1
ATOM 627 C C . VAL A 1 78 ? -9.211 -5.867 2.311 1.00 97.19 78 VAL A C 1
ATOM 629 O O . VAL A 1 78 ? -9.097 -6.462 3.380 1.00 97.19 78 VAL A O 1
ATOM 632 N N . ALA A 1 79 ? -8.214 -5.144 1.796 1.00 96.62 79 ALA A N 1
ATOM 633 C CA . ALA A 1 79 ? -6.938 -4.933 2.474 1.00 96.62 79 ALA A CA 1
ATOM 634 C C . ALA A 1 79 ? -7.057 -3.897 3.605 1.00 96.62 79 ALA A C 1
ATOM 636 O O . ALA A 1 79 ? -6.327 -3.975 4.593 1.00 96.62 79 ALA A O 1
ATOM 637 N N . MET A 1 80 ? -7.996 -2.956 3.474 1.00 98.00 80 MET A N 1
ATOM 638 C CA . MET A 1 80 ? -8.233 -1.874 4.434 1.00 98.00 80 MET A CA 1
ATOM 639 C C . MET A 1 80 ? -9.142 -2.300 5.594 1.00 98.00 80 MET A C 1
ATOM 641 O O . MET A 1 80 ? -8.978 -1.810 6.711 1.00 98.00 80 MET A O 1
ATOM 645 N N . GLN A 1 81 ? -10.057 -3.247 5.367 1.00 98.12 81 GLN A N 1
ATOM 646 C CA . GLN A 1 81 ? -11.061 -3.691 6.337 1.00 98.12 81 GLN A CA 1
ATOM 647 C C . GLN A 1 81 ? -10.474 -4.068 7.711 1.00 98.12 81 GLN A C 1
ATOM 649 O O . GLN A 1 81 ? -10.995 -3.582 8.714 1.00 98.12 81 GLN A O 1
ATOM 654 N N . PRO A 1 82 ? -9.354 -4.817 7.821 1.00 98.50 82 PRO A N 1
ATOM 655 C CA . PRO A 1 82 ? -8.780 -5.139 9.128 1.00 98.50 82 PRO A CA 1
ATOM 656 C C . PRO A 1 82 ? -8.337 -3.907 9.929 1.00 98.50 82 PRO A C 1
ATOM 658 O O . PRO A 1 82 ? -8.367 -3.929 11.157 1.00 98.50 82 PRO A O 1
ATOM 661 N N . PHE A 1 83 ? -7.926 -2.826 9.259 1.00 98.50 83 PHE A N 1
ATOM 662 C CA . PHE A 1 83 ? -7.587 -1.566 9.924 1.00 98.50 83 PHE A CA 1
ATOM 663 C C . PHE A 1 83 ? -8.832 -0.889 10.482 1.00 98.50 83 PHE A C 1
ATOM 665 O O . PHE A 1 83 ? -8.801 -0.422 11.619 1.00 98.50 83 PHE A O 1
ATOM 672 N N . PHE A 1 84 ? -9.924 -0.887 9.716 1.00 98.00 84 PHE A N 1
ATOM 673 C CA . PHE A 1 84 ? -11.203 -0.356 10.174 1.00 98.00 84 PHE A CA 1
ATOM 674 C C . PHE A 1 84 ? -11.766 -1.155 11.363 1.00 98.00 84 PHE A C 1
ATOM 676 O O . PHE A 1 84 ? -12.256 -0.577 12.328 1.00 98.00 84 PHE A O 1
ATOM 683 N N . ASP A 1 85 ? -11.630 -2.482 11.330 1.00 98.25 85 ASP A N 1
ATOM 684 C CA . ASP A 1 85 ? -12.179 -3.378 12.353 1.00 98.25 85 ASP A CA 1
ATOM 685 C C . ASP A 1 85 ? -11.380 -3.376 13.664 1.00 98.25 85 ASP A C 1
ATOM 687 O O . ASP A 1 85 ? -11.938 -3.606 14.740 1.00 98.25 85 ASP A O 1
ATOM 691 N N . HIS A 1 86 ? -10.059 -3.178 13.593 1.00 98.50 86 HIS A N 1
ATOM 692 C CA . HIS A 1 86 ? -9.165 -3.393 14.736 1.00 98.50 86 HIS A CA 1
ATOM 693 C C . HIS A 1 86 ? -8.525 -2.128 15.312 1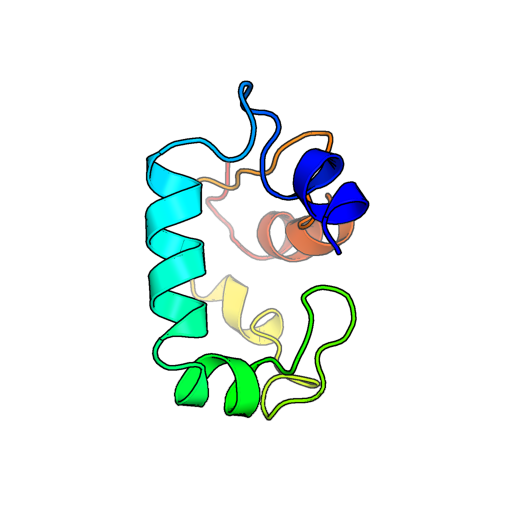.00 98.50 86 HIS A C 1
ATOM 695 O O . HIS A 1 86 ? -7.925 -2.211 16.386 1.00 98.50 86 HIS A O 1
ATOM 701 N N . ILE A 1 87 ? -8.642 -0.970 14.656 1.00 98.56 87 ILE A N 1
ATOM 702 C CA . ILE A 1 87 ? -8.190 0.313 15.208 1.00 98.56 87 ILE A CA 1
ATOM 703 C C . ILE A 1 87 ? -9.398 1.060 15.778 1.00 98.56 87 ILE A C 1
ATOM 705 O O . ILE A 1 87 ? -10.274 1.499 15.045 1.00 98.56 87 ILE A O 1
ATOM 709 N N . GLU A 1 88 ? -9.421 1.269 17.095 1.00 97.69 88 GLU A N 1
ATOM 710 C CA . GLU A 1 88 ? -10.585 1.836 17.799 1.00 97.69 88 GLU A CA 1
ATOM 711 C C . GLU A 1 88 ? -10.968 3.250 17.321 1.00 97.69 88 GLU A C 1
ATOM 713 O O . GLU A 1 88 ? -12.144 3.598 17.255 1.00 97.69 88 GLU A O 1
ATOM 718 N N . LYS A 1 89 ? -9.974 4.088 16.999 1.00 97.50 89 LYS A N 1
ATOM 719 C CA . LYS A 1 89 ? -10.167 5.510 16.654 1.00 97.50 89 LYS A CA 1
ATOM 720 C C . LYS A 1 89 ? -9.869 5.796 15.184 1.00 97.50 89 LYS A C 1
ATOM 722 O O . LYS A 1 89 ? -9.211 6.792 14.871 1.00 97.50 89 LYS A O 1
ATOM 727 N N . VAL A 1 90 ? -10.310 4.906 14.304 1.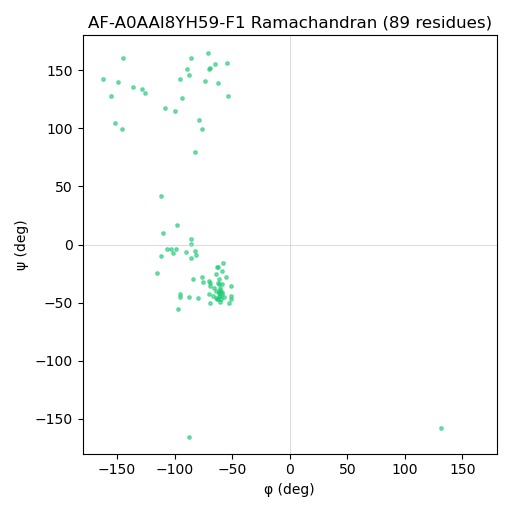00 97.69 90 VAL A N 1
ATOM 728 C CA . VAL A 1 90 ? -10.144 5.029 12.852 1.00 97.69 90 VAL A CA 1
ATOM 729 C C . VAL A 1 90 ? -11.279 5.832 12.211 1.00 97.69 90 VAL A C 1
ATOM 731 O O . VAL A 1 90 ? -12.414 5.810 12.691 1.00 97.69 90 VAL A O 1
ATOM 734 N N . LYS A 1 91 ? -10.957 6.585 11.158 1.00 91.00 91 LYS A N 1
ATOM 735 C CA . LYS A 1 91 ? -11.898 7.350 10.334 1.00 91.00 91 LYS A CA 1
ATOM 736 C C . LYS A 1 91 ? -11.554 7.238 8.867 1.00 91.00 91 LYS A C 1
ATOM 738 O O . LYS A 1 91 ? -10.337 7.255 8.583 1.00 91.00 91 LYS A O 1
#

Foldseek 3Di:
DVVLCCQAVDVDPPPPDPVVVVVVVVCVVPVPVVCAAQRDDPVDRPHPCNPDDPLVVLLVAPDQEEQDDDPRHPCDPVNRVSNVVRHPRYD

Organism: NCBI:txid933095